Protein AF-A0A930ZDQ1-F1 (afdb_monomer)

Nearest PDB structures (foldseek):
  8p3y-assembly1_H  TM=5.405E-01  e=2.263E+00  Rattus norvegicus
  8p3y-assembly1_F  TM=4.210E-01  e=2.150E+00  Rattus norvegicus
  8p3u-assembly1_F  TM=4.563E-01  e=6.596E+00  Rattus norvegicus
  8qb8-assembly1_A  TM=2.524E-01  e=7.304E+00  Saccharomyces cerevisiae

Sequence (174 aa):
MKAQNLSSSYPLTFITLRPYVEPGTFAIKQGIVLLWAFWLSTIVVLNVLDGLKGAGILPQGFKLSSTNFTSMLKLTAVYSTPRWLVWILYAGAVVWEALAAFLLWRALSSGLNLGAVNLAFLVSLALWGMFIWMDEIFLTFVVEGQGGYSTSAAHRSIFTAFLVSLIALYVLPD

Foldseek 3Di:
DDDDDDPPDDDPPPPPPDPPDPPVLLVVLLVLLVVLLVVLVLLLVQLVVCLCVVVVVDDPPDDSHPCVLVVLCVQCVVVVDDSVVSVVVSVVLSVLSVVLSVLSVVCSVVSNDVVSLCVSLVSQLVSLVVVLVVCVVRVVVVDPPDPDDPPNV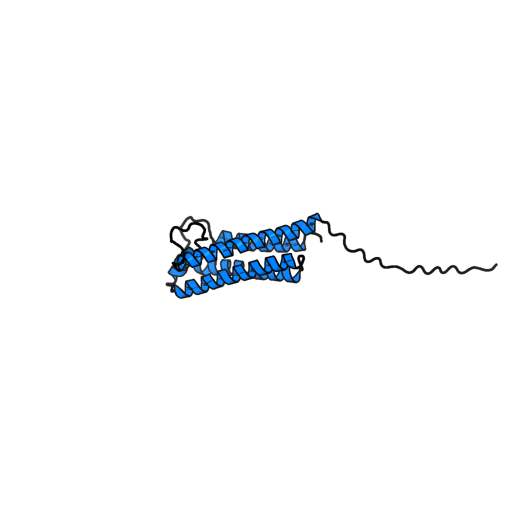VSVVSSVSSVVSNVSSVVGDD

pLDDT: mean 86.41, std 17.23, range [39.16, 98.81]

Mean predicted aligned error: 8.72 Å

Radius of gyration: 25.38 Å; Cα contacts (8 Å, |Δi|>4): 134; chains: 1; bounding box: 58×39×100 Å

Secondary structure (DSSP, 8-state):
-PPP------------------HHHHHHHHHHHHHHHHHHHHHHHHHHHHHHHHTTSS-TT--SS--HHHHHHHHHGGGT--HHHHHHHHHHHHHHHHHHHHHHHHHHHTTS-HHHHHHHHHHHHHHHHHHHHHHHHHTTTT-SS--S--HHHHHHHHHHHHHHHHHHHHHS--

Solvent-accessible surface area (backbone atoms only — not comparable to full-atom values): 9872 Å² total; per-residue (Å²): 139,85,85,82,86,81,83,80,82,75,82,83,76,79,74,80,74,71,78,76,53,48,73,66,46,53,50,48,50,50,49,55,45,48,52,52,22,53,51,37,45,48,50,30,51,23,44,51,43,24,46,36,35,76,72,64,76,37,63,88,84,63,75,80,41,66,52,57,61,64,50,48,55,60,50,41,44,83,74,68,55,56,69,71,57,53,50,51,55,49,51,51,51,46,53,48,39,44,51,24,22,50,31,29,48,49,10,57,77,57,75,57,37,64,70,42,41,50,50,18,50,50,51,43,41,50,53,30,50,47,51,46,56,46,35,63,72,38,42,71,80,64,65,86,82,73,96,60,86,54,65,59,56,50,34,52,49,51,35,49,51,53,50,51,50,54,50,47,61,70,70,49,65,87

Structure (mmCIF, N/CA/C/O backbone):
data_AF-A0A930ZDQ1-F1
#
_entry.id   AF-A0A930ZDQ1-F1
#
loop_
_atom_site.group_PDB
_atom_site.id
_atom_site.type_symbol
_atom_site.label_atom_id
_atom_site.label_alt_id
_atom_site.label_comp_id
_atom_site.label_asym_id
_atom_site.label_entity_id
_atom_site.label_seq_id
_atom_site.pdbx_PDB_ins_code
_atom_site.Cartn_x
_atom_site.Cartn_y
_atom_site.Cartn_z
_atom_site.occupancy
_atom_site.B_iso_or_equiv
_atom_site.auth_seq_id
_atom_site.auth_comp_id
_atom_site.auth_asym_id
_atom_site.auth_atom_id
_atom_site.pdbx_PDB_model_num
ATOM 1 N N . MET A 1 1 ? 34.247 -17.071 -76.746 1.00 44.44 1 MET A N 1
ATOM 2 C CA . MET A 1 1 ? 33.743 -16.264 -75.613 1.00 44.44 1 MET A CA 1
ATOM 3 C C . MET A 1 1 ? 33.039 -17.193 -74.630 1.00 44.44 1 MET A C 1
ATOM 5 O O . MET A 1 1 ? 32.004 -17.736 -74.982 1.00 44.44 1 MET A O 1
ATOM 9 N N . LYS A 1 2 ? 33.630 -17.455 -73.455 1.00 39.16 2 LYS A N 1
ATOM 10 C CA . LYS A 1 2 ? 33.010 -18.222 -72.356 1.00 39.16 2 LYS A CA 1
ATOM 11 C C . LYS A 1 2 ? 32.550 -17.221 -71.295 1.00 39.16 2 LYS A C 1
ATOM 13 O O . LYS A 1 2 ? 33.389 -16.507 -70.759 1.00 39.16 2 LYS A O 1
ATOM 18 N N . ALA A 1 3 ? 31.250 -17.161 -71.022 1.00 45.09 3 ALA A N 1
ATOM 19 C CA . ALA A 1 3 ? 30.701 -16.379 -69.919 1.00 45.09 3 ALA A CA 1
ATOM 20 C C . ALA A 1 3 ? 30.855 -17.176 -68.613 1.00 45.09 3 ALA A C 1
ATOM 22 O O . ALA A 1 3 ? 30.383 -18.309 -68.518 1.00 45.09 3 ALA A O 1
ATOM 23 N N . GLN A 1 4 ? 31.560 -16.610 -67.632 1.00 50.31 4 GLN A N 1
ATOM 24 C CA . GLN A 1 4 ? 31.649 -17.153 -66.277 1.00 50.31 4 GLN A CA 1
ATOM 25 C C . GLN A 1 4 ? 30.428 -16.695 -65.473 1.00 50.31 4 GLN A C 1
ATOM 27 O O . GLN A 1 4 ? 30.207 -15.501 -65.293 1.00 50.31 4 GLN A O 1
ATOM 32 N N . ASN A 1 5 ? 29.646 -17.664 -64.996 1.00 54.38 5 ASN A N 1
ATOM 33 C CA . ASN A 1 5 ? 28.579 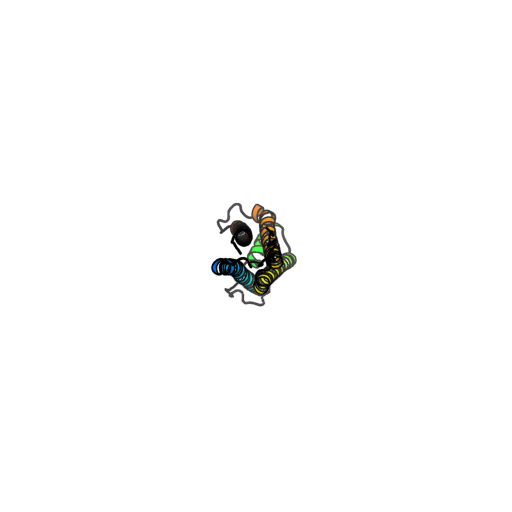-17.464 -64.020 1.00 54.38 5 ASN A CA 1
ATOM 34 C C . ASN A 1 5 ? 29.207 -17.230 -62.639 1.00 54.38 5 ASN A C 1
ATOM 36 O O . ASN A 1 5 ? 29.791 -18.146 -62.064 1.00 54.38 5 ASN A O 1
ATOM 40 N N . LEU A 1 6 ? 29.073 -16.015 -62.110 1.00 51.06 6 LEU A N 1
ATOM 41 C CA . LEU A 1 6 ? 29.397 -15.678 -60.725 1.00 51.06 6 LEU A CA 1
ATOM 42 C C . LEU A 1 6 ? 28.090 -15.551 -59.937 1.00 51.06 6 LEU A C 1
ATOM 44 O O . LEU A 1 6 ? 27.559 -14.458 -59.768 1.00 51.06 6 LEU A O 1
ATOM 48 N N . SER A 1 7 ? 27.557 -16.675 -59.460 1.00 51.81 7 SER A N 1
ATOM 49 C CA . SER A 1 7 ? 26.526 -16.676 -58.420 1.00 51.81 7 SER A CA 1
ATOM 50 C C . SER A 1 7 ? 27.199 -16.872 -57.060 1.00 51.81 7 SER A C 1
ATOM 52 O O . SER A 1 7 ? 27.288 -17.992 -56.557 1.00 51.81 7 SER A O 1
ATOM 54 N N . SER A 1 8 ? 27.724 -15.794 -56.475 1.00 53.19 8 SER A N 1
ATOM 55 C CA . SER A 1 8 ? 28.140 -15.791 -55.071 1.00 53.19 8 SER A CA 1
ATOM 56 C C . SER A 1 8 ? 26.909 -15.608 -54.183 1.00 53.19 8 SER A C 1
ATOM 58 O O . SER A 1 8 ? 26.408 -14.509 -53.960 1.00 53.19 8 SER A O 1
ATOM 60 N N . SER A 1 9 ? 26.386 -16.724 -53.688 1.00 55.88 9 SER A N 1
ATOM 61 C CA . SER A 1 9 ? 25.353 -16.750 -52.656 1.00 55.88 9 SER A CA 1
ATOM 62 C C . SER A 1 9 ? 25.987 -16.367 -51.316 1.00 55.88 9 SER A C 1
ATOM 64 O O . SER A 1 9 ? 26.603 -17.203 -50.659 1.00 55.88 9 SER A O 1
ATOM 66 N N . TYR A 1 10 ? 25.872 -15.104 -50.904 1.00 56.34 10 TYR A N 1
ATOM 67 C CA . TYR A 1 10 ? 26.204 -14.716 -49.533 1.00 56.34 10 TYR A CA 1
ATOM 68 C C . TYR A 1 10 ? 25.073 -15.166 -48.596 1.00 56.34 10 TYR A C 1
ATOM 70 O O . TYR A 1 10 ? 23.913 -14.837 -48.861 1.00 56.34 10 TYR A O 1
ATOM 78 N N . PRO A 1 11 ? 25.357 -15.901 -47.506 1.00 56.09 11 PRO A N 1
ATOM 79 C CA . PRO A 1 11 ? 24.341 -16.198 -46.510 1.00 56.09 11 PRO A CA 1
ATOM 80 C C . PRO A 1 11 ? 23.977 -14.908 -45.766 1.00 56.09 11 PRO A C 1
ATOM 82 O O . PRO A 1 11 ? 24.834 -14.241 -45.187 1.00 56.09 11 PRO A O 1
ATOM 85 N N . LEU A 1 12 ? 22.691 -14.555 -45.787 1.00 53.88 12 LEU A N 1
ATOM 86 C CA . LEU A 1 12 ? 22.124 -13.519 -44.930 1.00 53.88 12 LEU A CA 1
ATOM 87 C C . LEU A 1 12 ? 22.176 -14.013 -43.480 1.00 53.88 12 LEU A C 1
ATOM 89 O O . LEU A 1 12 ? 21.269 -14.692 -43.002 1.00 53.88 12 LEU A O 1
ATOM 93 N N . THR A 1 13 ? 23.259 -13.692 -42.778 1.00 58.12 13 THR A N 1
ATOM 94 C CA . THR A 1 13 ? 23.317 -13.814 -41.322 1.00 58.12 13 THR A CA 1
ATOM 95 C C . THR A 1 13 ? 22.384 -12.758 -40.742 1.00 58.12 13 THR A C 1
ATOM 97 O O . THR A 1 13 ? 22.727 -11.579 -40.679 1.00 58.12 13 THR A O 1
ATOM 100 N N . PHE A 1 14 ? 21.184 -13.172 -40.338 1.00 56.38 14 PHE A N 1
ATOM 101 C CA . PHE A 1 14 ? 20.294 -12.349 -39.528 1.00 56.38 14 PHE A CA 1
ATOM 102 C C . PHE A 1 14 ? 20.958 -12.131 -38.167 1.00 56.38 14 PHE A C 1
ATOM 104 O O . PHE A 1 14 ? 20.838 -12.946 -37.256 1.00 56.38 14 PHE A O 1
ATOM 111 N N . ILE A 1 15 ? 21.709 -11.037 -38.047 1.00 58.50 15 ILE A N 1
ATOM 112 C CA . ILE A 1 15 ? 22.160 -10.519 -36.762 1.00 58.50 15 ILE A CA 1
ATOM 113 C C . ILE A 1 15 ? 20.892 -10.084 -36.031 1.00 58.50 15 ILE A C 1
ATOM 115 O O . ILE A 1 15 ? 20.288 -9.065 -36.364 1.00 58.50 15 ILE A O 1
ATOM 119 N N . THR A 1 16 ? 20.460 -10.873 -35.052 1.00 55.03 16 THR A N 1
ATOM 120 C CA . THR A 1 16 ? 19.480 -10.445 -34.057 1.00 55.03 16 THR A CA 1
ATOM 121 C C . THR A 1 16 ? 20.116 -9.309 -33.265 1.00 55.03 16 THR A C 1
ATOM 123 O O . THR A 1 16 ? 20.831 -9.527 -32.288 1.00 55.03 16 THR A O 1
ATOM 126 N N . LEU A 1 17 ? 19.907 -8.075 -33.726 1.00 55.25 17 LEU A N 1
ATOM 127 C CA . LEU A 1 17 ? 20.212 -6.882 -32.953 1.00 55.25 17 LEU A CA 1
ATOM 128 C C . LEU A 1 17 ? 19.363 -6.973 -31.684 1.00 55.25 17 LEU A C 1
ATOM 130 O O . LEU A 1 17 ? 18.143 -6.819 -31.738 1.00 55.25 17 LEU A O 1
ATOM 134 N N . ARG A 1 18 ? 19.992 -7.276 -30.541 1.00 56.34 18 ARG A N 1
ATOM 135 C CA . ARG A 1 18 ? 19.352 -6.989 -29.256 1.00 56.34 18 ARG A CA 1
ATOM 136 C C . ARG A 1 18 ? 19.000 -5.500 -29.284 1.00 56.34 18 ARG A C 1
ATOM 138 O O . ARG A 1 18 ? 19.903 -4.714 -29.585 1.00 56.34 18 ARG A O 1
ATOM 145 N N . PRO A 1 19 ? 17.745 -5.112 -29.004 1.00 59.09 19 PRO A N 1
ATOM 146 C CA . PRO A 1 19 ? 17.421 -3.708 -28.834 1.00 59.09 19 PRO A CA 1
ATOM 147 C C . PRO A 1 19 ? 18.393 -3.131 -27.806 1.00 59.09 19 PRO A C 1
ATOM 149 O O . PRO A 1 19 ? 18.602 -3.717 -26.740 1.00 59.09 19 PRO A O 1
ATOM 152 N N . TYR A 1 20 ? 19.064 -2.048 -28.182 1.00 57.72 20 TYR A N 1
ATOM 153 C CA . TYR A 1 20 ? 19.901 -1.307 -27.259 1.00 57.72 20 TYR A CA 1
ATOM 154 C C . TYR A 1 20 ? 18.968 -0.655 -26.245 1.00 57.72 20 TYR A C 1
ATOM 156 O O . TYR A 1 20 ? 18.281 0.307 -26.569 1.00 57.72 20 TYR A O 1
ATOM 164 N N . VAL A 1 21 ? 18.925 -1.236 -25.051 1.00 61.69 21 VAL A N 1
ATOM 165 C CA . VAL A 1 21 ? 18.255 -0.659 -23.890 1.00 61.69 21 VAL A CA 1
ATOM 166 C C . VAL A 1 21 ? 19.067 0.550 -23.469 1.00 61.69 21 VAL A C 1
ATOM 168 O O . VAL A 1 21 ? 20.227 0.390 -23.080 1.00 61.69 21 VAL A O 1
ATOM 171 N N . GLU A 1 22 ? 18.493 1.752 -23.550 1.00 70.56 22 GLU A N 1
ATOM 172 C CA . GLU A 1 22 ? 19.160 2.922 -22.985 1.00 70.56 22 GLU A CA 1
ATOM 173 C C . GLU A 1 22 ? 19.277 2.713 -21.468 1.00 70.56 22 GLU A C 1
ATOM 175 O O . GLU A 1 22 ? 18.250 2.668 -20.782 1.00 70.56 22 GLU A O 1
ATOM 180 N N . PRO A 1 23 ? 20.497 2.599 -20.898 1.00 70.88 23 PRO A N 1
ATOM 181 C CA . PRO A 1 23 ? 20.667 2.229 -19.490 1.00 70.88 23 PRO A CA 1
ATOM 182 C C . PRO A 1 23 ? 19.917 3.155 -18.520 1.00 70.88 23 PRO A C 1
ATOM 184 O O . PRO A 1 23 ? 19.516 2.734 -17.435 1.00 70.88 23 PRO A O 1
ATOM 187 N N . GLY A 1 24 ? 19.693 4.409 -18.928 1.00 83.38 24 GLY A N 1
ATOM 188 C CA . GLY A 1 24 ? 18.910 5.384 -18.176 1.00 83.38 24 GLY A CA 1
ATOM 189 C C . GLY A 1 24 ? 17.428 5.024 -18.060 1.00 83.38 24 GLY A C 1
ATOM 190 O O . GLY A 1 24 ? 16.853 5.170 -16.984 1.00 83.38 24 GLY A O 1
ATOM 191 N N . THR A 1 25 ? 16.802 4.504 -19.115 1.00 89.25 25 THR A N 1
ATOM 192 C CA . THR A 1 25 ? 15.358 4.250 -19.105 1.00 89.25 25 THR A CA 1
ATOM 193 C C . THR A 1 25 ? 14.988 3.042 -18.256 1.00 89.25 25 THR A C 1
ATOM 195 O O . THR A 1 25 ? 14.041 3.102 -17.466 1.00 89.25 25 THR A O 1
ATOM 198 N N . PHE A 1 26 ? 15.778 1.972 -18.336 1.00 91.06 26 PHE A N 1
ATOM 199 C CA . PHE A 1 26 ? 15.598 0.819 -17.459 1.00 91.06 26 PHE A CA 1
ATOM 200 C C . PHE A 1 26 ? 15.743 1.206 -15.979 1.00 91.06 26 PHE A C 1
ATOM 202 O O . PHE A 1 26 ? 14.908 0.826 -15.156 1.00 91.06 26 PHE A O 1
ATOM 209 N N . ALA A 1 27 ? 16.735 2.039 -15.643 1.00 93.62 27 ALA A N 1
ATOM 210 C CA . ALA A 1 27 ? 16.914 2.545 -14.284 1.00 93.62 27 ALA A CA 1
ATOM 211 C C . ALA A 1 27 ? 15.722 3.399 -13.811 1.00 93.62 27 ALA A C 1
ATOM 213 O O . ALA A 1 27 ? 15.299 3.272 -12.661 1.00 93.62 27 ALA A O 1
ATOM 214 N N . ILE A 1 28 ? 15.126 4.218 -14.689 1.00 95.94 28 ILE A N 1
ATOM 215 C CA . ILE A 1 28 ? 13.903 4.980 -14.379 1.00 95.94 28 ILE A CA 1
ATOM 216 C C . ILE A 1 28 ? 12.735 4.032 -14.085 1.00 95.94 28 ILE A C 1
ATOM 218 O O . ILE A 1 28 ? 12.070 4.185 -13.059 1.00 95.94 28 ILE A O 1
ATOM 222 N N . LYS A 1 29 ? 12.507 3.021 -14.936 1.00 96.62 29 LYS A N 1
ATOM 223 C CA . LYS A 1 29 ? 11.458 2.009 -14.726 1.00 96.62 29 LYS A CA 1
ATOM 224 C C . LYS A 1 29 ? 11.640 1.297 -13.380 1.00 96.62 29 LYS A C 1
ATOM 226 O O . LYS A 1 29 ? 10.684 1.154 -12.618 1.00 96.62 29 LYS A O 1
ATOM 231 N N . GLN A 1 30 ? 12.874 0.915 -13.042 1.00 97.19 30 GLN A N 1
ATOM 232 C CA . GLN A 1 30 ? 13.193 0.310 -11.745 1.00 97.19 30 GLN A CA 1
ATOM 233 C C . GLN A 1 30 ? 12.929 1.276 -10.592 1.00 97.19 30 GLN A C 1
ATOM 235 O O . GLN A 1 30 ? 12.317 0.880 -9.603 1.00 97.19 30 GLN A O 1
ATOM 240 N N . GLY A 1 31 ? 13.335 2.539 -10.728 1.00 97.81 31 GLY A N 1
ATOM 241 C CA . GLY A 1 31 ? 13.108 3.581 -9.730 1.00 97.81 31 GLY A CA 1
ATOM 242 C C . GLY A 1 31 ? 11.626 3.793 -9.420 1.00 97.81 31 GLY A C 1
ATOM 243 O O . GLY A 1 31 ? 11.262 3.893 -8.251 1.00 97.81 31 GLY A O 1
ATOM 244 N N . ILE A 1 32 ? 10.763 3.777 -10.442 1.00 98.38 32 ILE A N 1
ATOM 245 C CA . ILE A 1 32 ? 9.304 3.878 -10.276 1.00 98.38 32 ILE A CA 1
ATOM 246 C C . ILE A 1 32 ? 8.775 2.719 -9.422 1.00 98.38 32 ILE A C 1
ATOM 248 O O . ILE A 1 32 ? 8.074 2.946 -8.437 1.00 98.38 32 ILE A O 1
ATOM 252 N N . VAL A 1 33 ? 9.112 1.472 -9.767 1.00 98.56 33 VAL A N 1
ATOM 253 C CA . VAL A 1 33 ? 8.625 0.302 -9.013 1.00 98.56 33 VAL A CA 1
ATOM 254 C C . VAL A 1 33 ? 9.219 0.267 -7.601 1.00 98.56 33 VAL A C 1
ATOM 256 O O . VAL A 1 33 ? 8.511 -0.053 -6.648 1.00 98.56 33 VAL A O 1
ATOM 259 N N . LEU A 1 34 ? 10.489 0.649 -7.447 1.00 98.56 34 LEU A N 1
ATOM 260 C CA . LEU A 1 34 ? 11.184 0.718 -6.160 1.00 98.56 34 LEU A CA 1
ATOM 261 C C . LEU A 1 34 ? 10.554 1.744 -5.219 1.00 98.56 34 LEU A C 1
ATOM 263 O O . LEU A 1 34 ? 10.333 1.437 -4.047 1.00 98.56 34 LEU A O 1
ATOM 267 N N . LEU A 1 35 ? 10.213 2.928 -5.733 1.00 98.56 35 LEU A N 1
ATOM 268 C CA . LEU A 1 35 ? 9.495 3.955 -4.982 1.00 98.56 35 LEU A CA 1
ATOM 269 C C . LEU A 1 35 ? 8.189 3.397 -4.409 1.00 98.56 35 LEU A C 1
ATOM 271 O O . LEU A 1 35 ? 7.945 3.513 -3.207 1.00 98.56 35 LEU A O 1
ATOM 275 N N . TRP A 1 36 ? 7.376 2.749 -5.247 1.00 98.69 36 TRP A N 1
ATOM 276 C CA . TRP A 1 36 ? 6.108 2.167 -4.812 1.00 98.69 36 TRP A CA 1
ATOM 277 C C . TRP A 1 36 ? 6.294 1.017 -3.824 1.00 98.69 36 TRP A C 1
ATOM 279 O O . TRP A 1 36 ? 5.557 0.943 -2.841 1.00 98.69 36 TRP A O 1
ATOM 289 N N . ALA A 1 37 ? 7.290 0.154 -4.039 1.00 98.75 37 ALA A N 1
ATOM 290 C CA . ALA A 1 37 ? 7.592 -0.953 -3.137 1.00 98.75 37 ALA A CA 1
ATOM 291 C C . ALA A 1 37 ? 7.947 -0.448 -1.729 1.00 98.75 37 ALA A C 1
ATOM 293 O O . ALA A 1 37 ? 7.379 -0.918 -0.740 1.00 98.75 37 ALA A O 1
ATOM 294 N N . PHE A 1 38 ? 8.831 0.550 -1.624 1.00 98.69 38 PHE A N 1
ATOM 295 C CA . PHE A 1 38 ? 9.205 1.151 -0.341 1.00 98.69 38 PHE A CA 1
ATOM 296 C C . PHE A 1 38 ? 8.056 1.903 0.318 1.00 98.69 38 PHE A C 1
ATOM 298 O O . PHE A 1 38 ? 7.806 1.727 1.515 1.00 98.69 38 PHE A O 1
ATOM 305 N N . TRP A 1 39 ? 7.355 2.738 -0.450 1.00 98.50 39 TRP A N 1
ATOM 306 C CA . TRP A 1 39 ? 6.243 3.515 0.075 1.00 98.50 39 TRP A CA 1
ATOM 307 C C . TRP A 1 39 ? 5.154 2.591 0.630 1.00 98.50 39 TRP A C 1
ATOM 309 O O . TRP A 1 39 ? 4.777 2.728 1.793 1.00 98.50 39 TRP A O 1
ATOM 319 N N . LEU A 1 40 ? 4.729 1.576 -0.129 1.00 98.25 40 LEU A N 1
ATOM 320 C CA . LEU A 1 40 ? 3.676 0.663 0.315 1.00 98.25 40 LEU A CA 1
ATOM 321 C C . LEU A 1 40 ? 4.128 -0.226 1.480 1.00 98.25 40 LEU A C 1
ATOM 323 O O . LEU A 1 40 ? 3.355 -0.451 2.405 1.00 98.25 40 LEU A O 1
ATOM 327 N N . SER A 1 41 ? 5.396 -0.650 1.508 1.00 98.69 41 SER A N 1
ATOM 328 C CA . SER A 1 41 ? 5.962 -1.351 2.674 1.00 98.69 41 SER A CA 1
ATOM 329 C C . SER A 1 41 ? 5.903 -0.484 3.938 1.00 98.69 41 SER A C 1
ATOM 331 O O . SER A 1 41 ? 5.604 -0.981 5.022 1.00 98.69 41 SER A O 1
ATOM 333 N N . THR A 1 42 ? 6.137 0.825 3.803 1.00 98.44 42 THR A N 1
ATOM 334 C CA . THR A 1 42 ? 6.015 1.778 4.915 1.00 98.44 42 THR A CA 1
ATOM 335 C C . THR A 1 42 ? 4.568 1.878 5.394 1.00 98.44 42 THR A C 1
ATOM 337 O O . THR A 1 42 ? 4.329 1.838 6.599 1.00 98.44 42 THR A O 1
ATOM 340 N N . ILE A 1 43 ? 3.596 1.945 4.475 1.00 97.19 43 ILE A N 1
ATOM 341 C CA . ILE A 1 43 ? 2.164 1.942 4.818 1.00 97.19 43 ILE A CA 1
ATOM 342 C C . ILE A 1 43 ? 1.784 0.674 5.590 1.00 97.19 43 ILE A C 1
ATOM 344 O O . ILE A 1 43 ? 1.187 0.785 6.661 1.00 97.19 43 ILE A O 1
ATOM 348 N N . VAL A 1 44 ? 2.211 -0.505 5.121 1.00 98.50 44 VAL A N 1
ATOM 349 C CA . VAL A 1 44 ? 1.975 -1.784 5.813 1.00 98.50 44 VAL A CA 1
ATOM 350 C C . VAL A 1 44 ? 2.513 -1.732 7.238 1.00 98.50 44 VAL A C 1
ATOM 352 O O . VAL A 1 44 ? 1.790 -2.047 8.177 1.00 98.50 44 VAL A O 1
ATOM 355 N N . VAL A 1 45 ? 3.763 -1.298 7.428 1.00 98.38 45 VAL A N 1
ATOM 356 C CA . VAL A 1 45 ? 4.372 -1.205 8.764 1.00 98.38 45 VAL A CA 1
ATOM 357 C C . VAL A 1 45 ? 3.587 -0.245 9.657 1.00 98.38 45 VAL A C 1
ATOM 359 O O . VAL A 1 45 ? 3.258 -0.595 10.789 1.00 98.38 45 VAL A O 1
ATOM 362 N N . LEU A 1 46 ? 3.241 0.943 9.159 1.00 97.69 46 LEU A N 1
ATOM 363 C CA . LEU A 1 46 ? 2.490 1.935 9.930 1.00 97.69 46 LEU A CA 1
ATOM 364 C C . LEU A 1 46 ? 1.083 1.452 10.301 1.00 97.69 46 LEU A C 1
ATOM 366 O O . LEU A 1 46 ? 0.619 1.758 11.401 1.00 97.69 46 LEU A O 1
ATOM 370 N N . ASN A 1 47 ? 0.426 0.689 9.426 1.00 97.75 47 ASN A N 1
ATOM 371 C CA . ASN A 1 47 ? -0.870 0.082 9.706 1.00 97.75 47 ASN A CA 1
ATOM 372 C C . ASN A 1 47 ? -0.759 -1.117 10.659 1.00 97.75 47 ASN A C 1
ATOM 374 O O . ASN A 1 47 ? -1.558 -1.253 11.578 1.00 97.75 47 ASN A O 1
ATOM 378 N N . VAL A 1 48 ? 0.265 -1.962 10.539 1.00 98.12 48 VAL A N 1
ATOM 379 C CA . VAL A 1 48 ? 0.506 -3.025 11.527 1.00 98.12 48 VAL A CA 1
ATOM 380 C C . VAL A 1 48 ? 0.711 -2.418 12.916 1.00 98.12 48 VAL A C 1
ATOM 382 O O . VAL A 1 48 ? 0.082 -2.860 13.874 1.00 98.12 48 VAL A O 1
ATOM 385 N N . LEU A 1 49 ? 1.529 -1.369 13.033 1.00 97.94 49 LEU A N 1
ATOM 386 C CA . LEU A 1 49 ? 1.752 -0.667 14.301 1.00 97.94 49 LEU A CA 1
ATOM 387 C C . LEU A 1 49 ? 0.462 -0.036 14.845 1.00 97.94 49 LEU A C 1
ATOM 389 O O . LEU A 1 49 ? 0.192 -0.117 16.044 1.00 97.94 49 LEU A O 1
ATOM 393 N N . ASP A 1 50 ? -0.365 0.549 13.983 1.00 96.44 50 ASP A N 1
ATOM 394 C CA . ASP A 1 50 ? -1.657 1.105 14.386 1.00 96.44 50 ASP A CA 1
ATOM 395 C C . ASP A 1 50 ? -2.651 0.018 14.837 1.00 96.44 50 ASP A C 1
ATOM 397 O O . ASP A 1 50 ? -3.324 0.170 15.858 1.00 96.44 50 ASP A O 1
ATOM 401 N N . GLY A 1 51 ? -2.668 -1.136 14.166 1.00 96.31 51 GLY A N 1
ATOM 402 C CA . GLY A 1 51 ? -3.405 -2.320 14.603 1.00 96.31 51 GLY A CA 1
ATOM 403 C C . GLY A 1 51 ? -2.929 -2.833 15.966 1.00 96.31 51 GLY A C 1
ATOM 404 O O . GLY A 1 51 ? -3.735 -3.044 16.868 1.00 96.31 51 GLY A O 1
ATOM 405 N N . LEU A 1 52 ? -1.618 -2.959 16.188 1.00 96.81 52 LEU A N 1
ATOM 406 C CA . LEU A 1 52 ? -1.074 -3.369 17.491 1.00 96.81 52 LEU A CA 1
ATOM 407 C C . LEU A 1 52 ? -1.451 -2.385 18.610 1.00 96.81 52 LEU A C 1
ATOM 409 O O . LEU A 1 52 ? -1.753 -2.796 19.733 1.00 96.81 52 LEU A O 1
ATOM 413 N N . LYS A 1 53 ? -1.491 -1.086 18.306 1.00 95.81 53 LYS A N 1
ATOM 414 C CA . LYS A 1 53 ? -1.975 -0.048 19.224 1.00 95.81 53 LYS A CA 1
ATOM 415 C C . LYS A 1 53 ? -3.474 -0.179 19.504 1.00 95.81 53 LYS A C 1
ATOM 417 O O . LYS A 1 53 ? -3.894 -0.117 20.659 1.00 95.81 53 LYS A O 1
ATOM 422 N N . GLY A 1 54 ? -4.285 -0.418 18.473 1.00 93.88 54 GLY A N 1
ATOM 423 C CA . GLY A 1 54 ? -5.726 -0.654 18.597 1.00 93.88 54 GLY A CA 1
ATOM 424 C C . GLY A 1 54 ? -6.080 -1.909 19.404 1.00 93.88 54 GLY A C 1
ATOM 425 O O . GLY A 1 54 ? -7.137 -1.947 20.043 1.00 93.88 54 GLY A O 1
ATOM 426 N N . ALA A 1 55 ? -5.193 -2.909 19.394 1.00 94.94 55 ALA A N 1
ATOM 427 C CA . ALA A 1 55 ? -5.294 -4.150 20.160 1.00 94.94 55 ALA A CA 1
ATOM 428 C C . ALA A 1 55 ? -4.776 -4.021 21.606 1.00 94.94 55 ALA A C 1
ATOM 430 O O . ALA A 1 55 ? -4.917 -4.956 22.389 1.00 94.94 55 ALA A O 1
ATOM 431 N N . GLY A 1 56 ? -4.181 -2.880 21.971 1.00 95.38 56 GLY A N 1
ATOM 432 C CA . GLY A 1 56 ? -3.604 -2.651 23.298 1.00 95.38 56 GLY A CA 1
ATOM 433 C C . GLY A 1 56 ? -2.234 -3.299 23.521 1.00 95.38 56 GLY A C 1
ATOM 434 O O . GLY A 1 56 ? -1.749 -3.294 24.648 1.00 95.38 56 GLY A O 1
ATOM 435 N N . ILE A 1 57 ? -1.597 -3.830 22.471 1.00 97.00 57 ILE A N 1
ATOM 436 C CA . ILE A 1 57 ? -0.240 -4.397 22.536 1.00 97.00 57 ILE A CA 1
ATOM 437 C C . ILE A 1 57 ? 0.801 -3.271 22.601 1.00 97.00 57 ILE A C 1
ATOM 439 O O . ILE A 1 57 ? 1.785 -3.377 23.330 1.00 97.00 57 ILE A O 1
ATOM 443 N N . LEU A 1 58 ? 0.579 -2.175 21.864 1.00 96.19 58 LEU A N 1
ATOM 444 C CA . LEU A 1 58 ? 1.411 -0.971 21.943 1.00 96.19 58 LEU A CA 1
ATOM 445 C C . LEU A 1 58 ? 0.777 0.108 22.840 1.00 96.19 58 LEU A C 1
ATOM 447 O O . LEU A 1 58 ? -0.450 0.244 22.864 1.00 96.19 58 LEU A O 1
ATOM 451 N N . PRO A 1 59 ? 1.589 0.935 23.531 1.00 94.12 59 PRO A N 1
ATOM 452 C CA . PRO A 1 59 ? 1.084 2.041 24.340 1.00 94.12 59 PRO A CA 1
ATOM 453 C C . PRO A 1 59 ? 0.301 3.070 23.515 1.00 94.12 59 PRO A C 1
ATOM 455 O O . PRO A 1 59 ? 0.678 3.407 22.393 1.00 94.12 59 PRO A O 1
ATOM 458 N N . GLN A 1 60 ? -0.723 3.686 24.113 1.00 88.94 60 GLN A N 1
ATOM 459 C CA . GLN A 1 60 ? -1.514 4.730 23.441 1.00 88.94 60 GLN A CA 1
ATOM 460 C C . GLN A 1 60 ? -0.685 5.970 23.046 1.00 88.94 60 GLN A C 1
ATOM 462 O O . GLN A 1 60 ? -0.999 6.644 22.065 1.00 88.94 60 GLN A O 1
ATOM 467 N N . GLY A 1 61 ? 0.416 6.237 23.758 1.00 89.38 61 GLY A N 1
ATOM 468 C CA . GLY A 1 61 ? 1.371 7.304 23.438 1.00 89.38 61 GLY A CA 1
ATOM 469 C C . GLY A 1 61 ? 2.342 6.989 22.292 1.00 89.38 61 GLY A C 1
ATOM 470 O O . GLY A 1 61 ? 3.152 7.846 21.941 1.00 89.38 61 GLY A O 1
ATOM 471 N N . PHE A 1 62 ? 2.293 5.787 21.706 1.00 89.75 62 PHE A N 1
ATOM 472 C CA . PHE A 1 62 ? 3.142 5.428 20.573 1.00 89.75 62 PHE A CA 1
ATOM 473 C C . PHE A 1 62 ? 2.785 6.282 19.347 1.00 89.75 62 PHE A C 1
ATOM 475 O O . PHE A 1 62 ? 1.619 6.336 18.938 1.00 89.75 62 PHE A O 1
ATOM 482 N N . LYS A 1 63 ? 3.786 6.988 18.803 1.00 89.56 63 LYS A N 1
ATOM 483 C CA . LYS A 1 63 ? 3.601 8.034 17.782 1.00 89.56 63 LYS A CA 1
ATOM 484 C C . LYS A 1 63 ? 3.748 7.538 16.342 1.00 89.56 63 LYS A C 1
ATOM 486 O O . LYS A 1 63 ? 3.214 8.170 15.439 1.00 89.56 63 LYS A O 1
ATOM 491 N N . LEU A 1 64 ? 4.476 6.445 16.117 1.00 91.56 64 LEU A N 1
ATOM 492 C CA . LEU A 1 64 ? 4.791 5.953 14.774 1.00 91.56 64 LEU A CA 1
ATOM 493 C C . LEU A 1 64 ? 3.695 4.996 14.267 1.00 91.56 64 LEU A C 1
ATOM 495 O O . LEU A 1 64 ? 3.899 3.792 14.190 1.00 91.56 64 LEU A O 1
ATOM 499 N N . SER A 1 65 ? 2.509 5.523 13.970 1.00 90.44 65 SER A N 1
ATOM 500 C CA . SER A 1 65 ? 1.341 4.747 13.516 1.00 90.44 65 SER A CA 1
ATOM 501 C C . SER A 1 65 ? 0.489 5.570 12.549 1.00 90.44 65 SER A C 1
ATOM 503 O O . SER A 1 65 ? 0.422 6.789 12.699 1.00 90.44 65 SER A O 1
ATOM 505 N N . SER A 1 66 ? -0.202 4.929 11.605 1.00 85.19 66 SER A N 1
ATOM 506 C CA . SER A 1 66 ? -1.013 5.618 10.583 1.00 85.19 66 SER A CA 1
ATOM 507 C C . SER A 1 66 ? -2.297 6.269 11.109 1.00 85.19 66 SER A C 1
ATOM 509 O O . SER A 1 66 ? -2.840 7.150 10.452 1.00 85.19 66 SER A O 1
ATOM 511 N N . THR A 1 67 ? -2.791 5.861 12.284 1.00 90.00 67 THR A N 1
ATOM 512 C CA . THR A 1 67 ? -4.113 6.220 12.848 1.00 90.00 67 THR A CA 1
ATOM 513 C C . THR A 1 67 ? -5.327 5.730 12.040 1.00 90.00 67 THR A C 1
ATOM 515 O O . THR A 1 67 ? -6.473 6.025 12.399 1.00 90.00 67 THR A O 1
ATOM 518 N N . ASN A 1 68 ? -5.105 4.935 10.988 1.00 91.62 68 ASN A N 1
ATOM 519 C CA . ASN A 1 68 ? -6.136 4.439 10.078 1.00 91.62 68 ASN A CA 1
ATOM 520 C C . ASN A 1 68 ? -7.183 3.547 10.761 1.00 91.62 68 ASN A C 1
ATOM 522 O O . ASN A 1 68 ? -8.363 3.653 10.441 1.00 91.62 68 ASN A O 1
ATOM 526 N N . PHE A 1 69 ? -6.805 2.716 11.734 1.00 92.94 69 PHE A N 1
ATOM 527 C CA . PHE A 1 69 ? -7.742 1.874 12.482 1.00 92.94 69 PHE A CA 1
ATOM 528 C C . PHE A 1 69 ? -8.735 2.723 13.282 1.00 92.94 69 PHE A C 1
ATOM 530 O O . PHE A 1 69 ? -9.946 2.493 13.246 1.00 92.94 69 PHE A O 1
ATOM 537 N N . THR A 1 70 ? -8.235 3.758 13.966 1.00 89.38 70 THR A N 1
ATOM 538 C CA . THR A 1 70 ? -9.085 4.688 14.725 1.00 89.38 70 THR A CA 1
ATOM 539 C C . THR A 1 70 ? -10.005 5.476 13.795 1.00 89.38 70 THR A C 1
ATOM 541 O O . THR A 1 70 ? -11.178 5.674 14.114 1.00 89.38 70 THR A O 1
ATOM 544 N N . SER A 1 71 ? -9.505 5.897 12.632 1.00 87.50 71 SER A N 1
ATOM 545 C CA . SER A 1 71 ? -10.324 6.536 11.598 1.00 87.50 71 SER A CA 1
ATOM 546 C C . SER A 1 71 ? -11.418 5.599 11.087 1.00 87.50 71 SER A C 1
ATOM 548 O O . SER A 1 71 ? -12.576 6.000 11.018 1.00 87.50 71 SER A O 1
ATOM 550 N N . MET A 1 72 ? -11.104 4.328 10.829 1.00 90.31 72 MET A N 1
ATOM 551 C CA . MET A 1 72 ? -12.086 3.359 10.342 1.00 90.31 72 MET A CA 1
ATOM 552 C C . MET A 1 72 ? -13.181 3.063 11.373 1.00 90.31 72 MET A C 1
ATOM 554 O O . MET A 1 72 ? -14.353 2.975 11.009 1.00 90.31 72 MET A O 1
ATOM 558 N N . LEU A 1 73 ? -12.840 2.997 12.667 1.00 91.25 73 LEU A N 1
ATOM 559 C CA . LEU A 1 73 ? -13.835 2.912 13.745 1.00 91.25 73 LEU A CA 1
ATOM 560 C C . L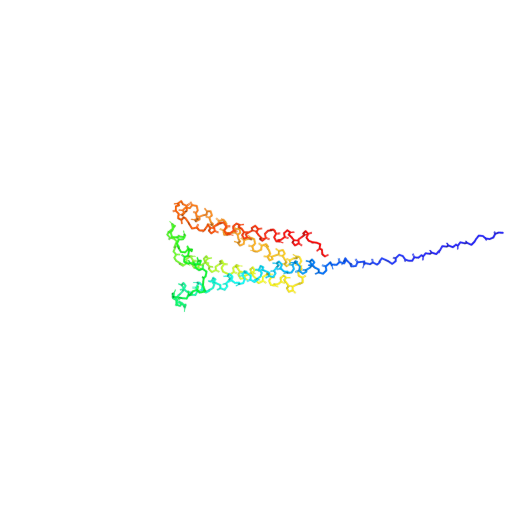EU A 1 73 ? -14.806 4.100 13.721 1.00 91.25 73 LEU A C 1
ATOM 562 O O . LEU A 1 73 ? -16.006 3.903 13.877 1.00 91.25 73 LEU A O 1
ATOM 566 N N . LYS A 1 74 ? -14.307 5.323 13.504 1.00 87.75 74 LYS A N 1
ATOM 567 C CA . LYS A 1 74 ? -15.150 6.528 13.430 1.00 87.75 74 LYS A CA 1
ATOM 568 C C . LYS A 1 74 ? -16.051 6.526 12.196 1.00 87.75 74 LYS A C 1
ATOM 570 O O . LYS A 1 74 ? -17.232 6.823 12.317 1.00 87.75 74 LYS A O 1
ATOM 575 N N . LEU A 1 75 ? -15.510 6.170 11.031 1.00 85.19 75 LEU A N 1
ATOM 576 C CA . LEU A 1 75 ? -16.254 6.162 9.767 1.00 85.19 75 LEU A CA 1
ATOM 577 C C . LEU A 1 75 ? -17.369 5.114 9.754 1.00 85.19 75 LEU A C 1
ATOM 579 O O . LEU A 1 75 ? -18.489 5.381 9.331 1.00 85.19 75 LEU A O 1
ATOM 583 N N . THR A 1 76 ? -17.081 3.922 10.267 1.00 88.38 76 THR A N 1
ATOM 584 C CA . THR A 1 76 ? -18.040 2.808 10.279 1.00 88.38 76 THR A CA 1
ATOM 585 C C . THR A 1 76 ? -19.088 2.926 11.394 1.00 88.38 76 THR A C 1
ATOM 587 O O . THR A 1 76 ? -20.115 2.241 11.346 1.00 88.38 76 THR A O 1
ATOM 590 N N . ALA A 1 77 ? -18.877 3.813 12.375 1.00 88.12 77 ALA A N 1
ATOM 591 C CA . ALA A 1 77 ? -19.808 4.040 13.480 1.00 88.12 77 ALA A CA 1
ATOM 592 C C . ALA A 1 77 ? -21.171 4.583 13.025 1.00 88.12 77 ALA A C 1
ATOM 594 O O . ALA A 1 77 ? -22.165 4.310 13.694 1.00 88.12 77 ALA A O 1
ATOM 595 N N . VAL A 1 78 ? -21.244 5.273 11.877 1.00 84.31 78 VAL A N 1
ATOM 596 C CA . VAL A 1 78 ? -22.514 5.751 11.287 1.00 84.31 78 VAL A CA 1
ATOM 597 C C . VAL A 1 78 ? -23.512 4.610 11.088 1.00 84.31 78 VAL A C 1
ATOM 599 O O . VAL A 1 78 ? -24.710 4.786 11.279 1.00 84.31 78 VAL A O 1
ATOM 602 N N . TYR A 1 79 ? -23.011 3.412 10.790 1.00 87.56 79 TYR A N 1
ATOM 603 C CA . TYR A 1 79 ? -23.826 2.216 10.588 1.00 87.56 79 TYR A CA 1
ATOM 604 C C . TYR A 1 79 ? -23.909 1.318 11.828 1.00 87.56 79 TYR A C 1
ATOM 606 O O . TYR A 1 79 ? -24.315 0.164 11.724 1.00 87.56 79 TYR A O 1
ATOM 614 N N . SER A 1 80 ? -23.502 1.807 13.007 1.00 91.06 80 SER A N 1
ATOM 615 C CA . SER A 1 80 ? -23.396 0.995 14.231 1.00 91.06 80 SER A CA 1
ATOM 616 C C . SER A 1 80 ? -22.559 -0.278 14.034 1.00 91.06 80 SER A C 1
ATOM 618 O O . SER A 1 80 ? -22.838 -1.327 14.619 1.00 91.06 80 SER A O 1
ATOM 620 N N . THR A 1 81 ? -21.530 -0.197 13.184 1.00 92.06 81 THR A N 1
ATOM 621 C CA . THR A 1 81 ? -20.709 -1.352 12.811 1.00 92.06 81 THR A CA 1
ATOM 622 C C . THR A 1 81 ? -20.007 -1.922 14.045 1.00 92.06 81 THR A C 1
ATOM 624 O O . THR A 1 81 ? -19.309 -1.187 14.753 1.00 92.06 81 THR A O 1
ATOM 627 N N . PRO A 1 82 ? -20.135 -3.229 14.328 1.00 95.88 82 PRO A N 1
ATOM 628 C CA . PRO A 1 82 ? -19.507 -3.811 15.500 1.00 95.88 82 PRO A CA 1
ATOM 629 C C . PRO A 1 82 ? -17.981 -3.841 15.350 1.00 95.88 82 PRO A C 1
ATOM 631 O O . PRO A 1 82 ? -17.441 -4.134 14.282 1.00 95.88 82 PRO A O 1
ATOM 634 N N . ARG A 1 83 ? -17.260 -3.606 16.454 1.00 95.44 83 ARG A N 1
ATOM 635 C CA . ARG A 1 83 ? -15.788 -3.484 16.465 1.00 95.44 83 ARG A CA 1
ATOM 636 C C . ARG A 1 83 ? -15.057 -4.688 15.858 1.00 95.44 83 ARG A C 1
ATOM 638 O O . ARG A 1 83 ? -14.019 -4.506 15.232 1.00 95.44 83 ARG A O 1
ATOM 645 N N . TRP A 1 84 ? -15.571 -5.906 16.034 1.00 97.12 84 TRP A N 1
ATOM 646 C CA . TRP A 1 84 ? -14.954 -7.112 15.463 1.00 97.12 84 TRP A CA 1
ATOM 647 C C . TRP A 1 84 ? -14.977 -7.106 13.928 1.00 97.12 84 TRP A C 1
ATOM 649 O O . TRP A 1 84 ? -14.031 -7.576 13.305 1.00 97.12 84 TRP A O 1
ATOM 659 N N . LEU A 1 85 ? -16.012 -6.527 13.311 1.00 96.31 85 LEU A N 1
ATOM 660 C CA . LEU A 1 85 ? -16.101 -6.423 11.857 1.00 96.31 85 LEU A CA 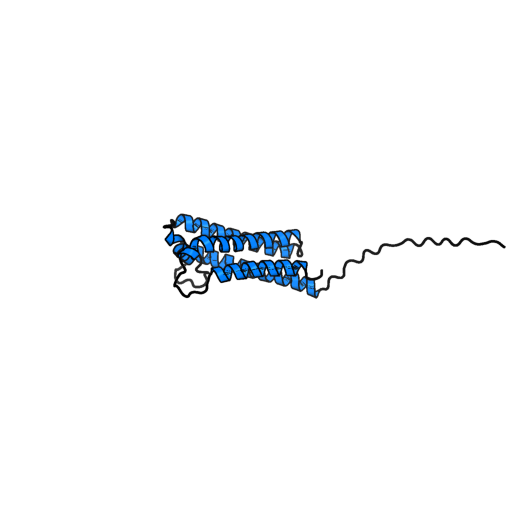1
ATOM 661 C C . LEU A 1 85 ? -15.124 -5.367 11.331 1.00 96.31 85 LEU A C 1
ATOM 663 O O . LEU A 1 85 ? -14.450 -5.596 10.332 1.00 96.31 85 LEU A O 1
ATOM 667 N N . VAL A 1 86 ? -14.963 -4.257 12.058 1.00 95.81 86 VAL A N 1
ATOM 668 C CA . VAL A 1 86 ? -13.931 -3.247 11.766 1.00 95.81 86 VAL A CA 1
ATOM 669 C C . VAL A 1 86 ? -12.533 -3.869 11.827 1.00 95.81 86 VAL A C 1
ATOM 671 O O . VAL A 1 86 ? -11.710 -3.607 10.959 1.00 95.81 86 VAL A O 1
ATOM 674 N N . TRP A 1 87 ? -12.263 -4.757 12.787 1.00 97.44 87 TRP A N 1
ATOM 675 C CA . TRP A 1 87 ? -11.005 -5.508 12.820 1.00 97.44 87 TRP A CA 1
ATOM 676 C C . TRP A 1 87 ? -10.782 -6.376 11.583 1.00 97.44 87 TRP A C 1
ATOM 678 O O . TRP A 1 87 ? -9.680 -6.367 11.042 1.00 97.44 87 TRP A O 1
ATOM 688 N N . ILE A 1 88 ? -11.806 -7.100 11.125 1.00 97.44 88 ILE A N 1
ATOM 689 C CA . ILE A 1 88 ? -11.708 -7.946 9.926 1.00 97.44 88 ILE A CA 1
ATOM 690 C C . ILE A 1 88 ? -11.425 -7.098 8.689 1.00 97.44 88 ILE A C 1
ATOM 692 O O . ILE A 1 88 ? -10.507 -7.408 7.934 1.00 97.44 88 ILE A O 1
ATOM 696 N N . LEU A 1 89 ? -12.180 -6.015 8.502 1.00 95.88 89 LEU A N 1
ATOM 697 C CA . LEU A 1 89 ? -11.994 -5.093 7.382 1.00 95.88 89 LEU A CA 1
ATOM 698 C C . LEU A 1 89 ? -10.584 -4.482 7.396 1.00 95.88 89 LEU A C 1
ATOM 700 O O . LEU A 1 89 ? -9.924 -4.421 6.362 1.00 95.88 89 LEU A O 1
ATOM 704 N N . TYR A 1 90 ? -10.097 -4.101 8.579 1.00 97.00 90 TYR A N 1
ATOM 705 C CA . TYR A 1 90 ? -8.787 -3.486 8.744 1.00 97.00 90 TYR A CA 1
ATOM 706 C C . TYR A 1 90 ? -7.675 -4.488 8.448 1.00 97.00 90 TYR A C 1
ATOM 708 O O . TYR A 1 90 ? -6.784 -4.213 7.652 1.00 97.00 90 TYR A O 1
ATOM 716 N N . ALA A 1 91 ? -7.755 -5.685 9.033 1.00 98.00 91 ALA A N 1
ATOM 717 C CA . ALA A 1 91 ? -6.804 -6.756 8.773 1.00 98.00 91 ALA A CA 1
ATOM 718 C C . ALA A 1 91 ? -6.793 -7.150 7.288 1.00 98.00 91 ALA A C 1
ATOM 720 O O . ALA A 1 91 ? -5.722 -7.353 6.724 1.00 98.00 91 ALA A O 1
ATOM 721 N N . GLY A 1 92 ? -7.963 -7.200 6.644 1.00 98.12 92 GLY A N 1
ATOM 722 C CA . GLY A 1 92 ? -8.085 -7.438 5.207 1.00 98.12 92 GLY A CA 1
ATOM 723 C C . GLY A 1 92 ? -7.344 -6.389 4.378 1.00 98.12 92 GLY A C 1
ATOM 724 O O . GLY A 1 92 ? -6.561 -6.755 3.503 1.00 98.12 92 GLY A O 1
ATOM 725 N N . ALA A 1 93 ? -7.523 -5.103 4.695 1.00 97.62 93 ALA A N 1
ATOM 726 C CA . ALA A 1 93 ? -6.794 -4.017 4.044 1.00 97.62 93 ALA A CA 1
ATOM 727 C C . ALA A 1 93 ? -5.272 -4.151 4.228 1.00 97.62 93 ALA A C 1
ATOM 729 O O . ALA A 1 93 ? -4.535 -4.107 3.248 1.00 97.62 93 ALA A O 1
ATOM 730 N N . VAL A 1 94 ? -4.801 -4.415 5.452 1.00 98.50 94 VAL A N 1
ATOM 731 C CA . VAL A 1 94 ? -3.363 -4.570 5.745 1.00 98.50 94 VAL A CA 1
ATOM 732 C C . VAL A 1 94 ? -2.751 -5.779 5.037 1.00 98.50 94 VAL A C 1
ATOM 734 O O . VAL A 1 94 ? -1.646 -5.696 4.502 1.00 98.50 94 VAL A O 1
ATOM 737 N N . VAL A 1 95 ? -3.457 -6.912 4.992 1.00 98.69 95 VAL A N 1
ATOM 738 C CA . VAL A 1 95 ? -3.003 -8.101 4.252 1.00 98.69 95 VAL A CA 1
ATOM 739 C C . VAL A 1 95 ? -2.925 -7.809 2.753 1.00 98.69 95 VAL A C 1
ATOM 741 O O . VAL A 1 95 ? -1.976 -8.236 2.094 1.00 98.69 95 VAL A O 1
ATOM 744 N N . TRP A 1 96 ? -3.884 -7.059 2.210 1.00 98.75 96 TRP A N 1
ATOM 745 C CA . TRP A 1 96 ? -3.880 -6.669 0.802 1.00 98.75 96 TRP A CA 1
ATOM 746 C C . TRP A 1 96 ? -2.724 -5.710 0.487 1.00 98.75 96 TRP A C 1
ATOM 748 O O . TRP A 1 96 ? -1.995 -5.932 -0.480 1.00 98.75 96 TRP A O 1
ATOM 758 N N . GLU A 1 97 ? -2.481 -4.706 1.329 1.00 98.69 97 GLU A N 1
ATOM 759 C CA . GLU A 1 97 ? -1.308 -3.828 1.229 1.00 98.69 97 GLU A CA 1
ATOM 760 C C . GLU A 1 97 ? 0.001 -4.633 1.252 1.00 98.69 97 GLU A C 1
ATOM 762 O O . GLU A 1 97 ? 0.880 -4.410 0.419 1.00 98.69 97 GLU A O 1
ATOM 767 N N . ALA A 1 98 ? 0.117 -5.612 2.156 1.00 98.75 98 ALA A N 1
ATOM 768 C CA . ALA A 1 98 ? 1.295 -6.470 2.267 1.00 98.75 98 ALA A CA 1
ATOM 769 C C . ALA A 1 98 ? 1.500 -7.338 1.018 1.00 98.75 98 ALA A C 1
ATOM 771 O O . ALA A 1 98 ? 2.623 -7.453 0.522 1.00 98.75 98 ALA A O 1
ATOM 772 N N . LEU A 1 99 ? 0.421 -7.908 0.472 1.00 98.81 99 LEU A N 1
ATOM 773 C CA . LEU A 1 99 ? 0.458 -8.657 -0.782 1.00 98.81 99 LEU A CA 1
ATOM 774 C C . LEU A 1 99 ? 0.912 -7.768 -1.948 1.00 98.81 99 LEU A C 1
ATOM 776 O O . LEU A 1 99 ? 1.789 -8.161 -2.716 1.00 98.81 99 LEU A O 1
ATOM 780 N N . ALA A 1 100 ? 0.347 -6.568 -2.073 1.00 98.81 100 ALA A N 1
ATOM 781 C CA . ALA A 1 100 ? 0.720 -5.613 -3.110 1.00 98.81 100 ALA A CA 1
ATOM 782 C C . ALA A 1 100 ? 2.199 -5.195 -2.989 1.00 98.81 100 ALA A C 1
ATOM 784 O O . ALA A 1 100 ? 2.932 -5.242 -3.978 1.00 98.81 100 ALA A O 1
ATOM 785 N N . ALA A 1 101 ? 2.673 -4.883 -1.777 1.00 98.81 101 ALA A N 1
ATOM 786 C CA . ALA A 1 101 ? 4.075 -4.557 -1.520 1.00 98.81 101 ALA A CA 1
ATOM 787 C C . ALA A 1 101 ? 5.005 -5.720 -1.899 1.00 98.81 101 ALA A C 1
ATOM 789 O O . ALA A 1 101 ? 5.997 -5.521 -2.602 1.00 98.81 101 ALA A O 1
ATOM 790 N N . PHE A 1 102 ? 4.660 -6.948 -1.502 1.00 98.81 102 PHE A N 1
ATOM 791 C CA . PHE A 1 102 ? 5.408 -8.149 -1.871 1.00 98.81 102 PHE A CA 1
ATOM 792 C C . PHE A 1 102 ? 5.491 -8.337 -3.392 1.00 98.81 102 PHE A C 1
ATOM 794 O O . PHE A 1 102 ? 6.559 -8.645 -3.922 1.00 98.81 102 PHE A O 1
ATOM 801 N N . LEU A 1 103 ? 4.389 -8.124 -4.114 1.00 98.81 103 LEU A N 1
ATOM 802 C CA . LEU A 1 103 ? 4.368 -8.245 -5.571 1.00 98.81 103 LEU A CA 1
ATOM 803 C C . LEU A 1 103 ? 5.225 -7.174 -6.260 1.00 98.81 103 LEU A C 1
ATOM 805 O O . LEU A 1 103 ? 5.877 -7.489 -7.254 1.00 98.81 103 LEU A O 1
ATOM 809 N N . LEU A 1 104 ? 5.289 -5.950 -5.725 1.00 98.81 104 LEU A N 1
ATOM 810 C CA . LEU A 1 104 ? 6.180 -4.898 -6.236 1.00 98.81 104 LEU A CA 1
ATOM 811 C C . LEU A 1 104 ? 7.659 -5.276 -6.053 1.00 98.81 104 LEU A C 1
ATOM 813 O O . LEU A 1 104 ? 8.446 -5.167 -6.995 1.00 98.81 104 LEU A O 1
ATOM 817 N N . TRP A 1 105 ? 8.029 -5.814 -4.886 1.00 98.75 105 TRP A N 1
ATOM 818 C CA . TRP A 1 105 ? 9.371 -6.364 -4.661 1.00 98.75 105 TRP A CA 1
ATOM 819 C C . TRP A 1 105 ? 9.681 -7.527 -5.603 1.00 98.75 105 TRP A C 1
ATOM 821 O O . TRP A 1 105 ? 10.748 -7.565 -6.215 1.00 98.75 105 TRP A O 1
ATOM 831 N N . ARG A 1 106 ? 8.728 -8.443 -5.799 1.00 98.62 106 ARG A N 1
ATOM 832 C CA . ARG A 1 106 ? 8.867 -9.549 -6.753 1.00 98.62 106 ARG A CA 1
ATOM 833 C C . ARG A 1 106 ? 9.062 -9.045 -8.185 1.00 98.62 106 ARG A C 1
ATOM 835 O O . ARG A 1 106 ? 9.874 -9.614 -8.913 1.00 98.62 106 ARG A O 1
ATOM 842 N N . ALA A 1 107 ? 8.350 -7.997 -8.597 1.00 98.38 107 ALA A N 1
ATOM 843 C CA . ALA A 1 107 ? 8.518 -7.390 -9.914 1.00 98.38 107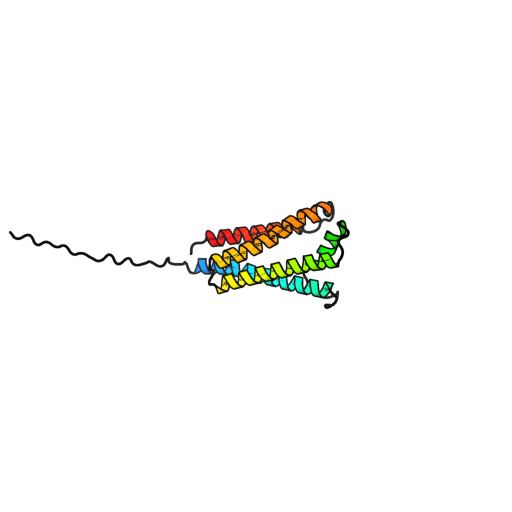 ALA A CA 1
ATOM 844 C C . ALA A 1 107 ? 9.949 -6.855 -10.103 1.00 98.38 107 ALA A C 1
ATOM 846 O O . ALA A 1 107 ? 10.572 -7.143 -11.126 1.00 98.38 107 ALA A O 1
ATOM 847 N N . LEU A 1 108 ? 10.521 -6.192 -9.091 1.00 97.81 108 LEU A N 1
ATOM 848 C CA . LEU A 1 108 ? 11.924 -5.754 -9.102 1.00 97.81 108 LEU A CA 1
ATOM 849 C C . LEU A 1 108 ? 12.900 -6.931 -9.196 1.00 97.81 108 LEU A C 1
ATOM 851 O O . LEU A 1 108 ? 13.761 -6.942 -10.074 1.00 97.81 108 LEU A O 1
ATOM 855 N N . SER A 1 109 ? 12.738 -7.951 -8.348 1.00 97.94 109 SER A N 1
ATOM 856 C CA . SER A 1 109 ? 13.603 -9.140 -8.348 1.00 97.94 109 SER A CA 1
ATOM 857 C C . SER A 1 109 ? 13.521 -9.947 -9.646 1.00 97.94 109 SER A C 1
ATOM 859 O O . SER A 1 109 ? 14.460 -10.659 -9.984 1.00 97.94 109 SER A O 1
ATOM 861 N N . SER A 1 110 ? 12.420 -9.825 -10.391 1.00 97.06 110 SER A N 1
ATOM 862 C CA . SER A 1 110 ? 12.249 -10.457 -11.704 1.00 97.06 110 SER A CA 1
ATOM 863 C C . SER A 1 110 ? 12.925 -9.708 -12.860 1.00 97.06 110 SER A C 1
ATOM 865 O O . SER A 1 110 ? 12.765 -10.112 -14.009 1.00 97.06 110 SER A O 1
ATOM 867 N N . GLY A 1 111 ? 13.630 -8.603 -12.584 1.00 95.25 111 GLY A N 1
ATOM 868 C CA . GLY A 1 111 ? 14.191 -7.738 -13.623 1.00 95.25 111 GLY A CA 1
ATOM 869 C C . GLY A 1 111 ? 13.117 -6.970 -14.394 1.00 95.25 111 GLY A C 1
ATOM 870 O O . GLY A 1 111 ? 13.281 -6.737 -15.585 1.00 95.25 111 GLY A O 1
ATOM 871 N N . LEU A 1 112 ? 12.015 -6.608 -13.723 1.00 95.44 112 LEU A N 1
ATOM 872 C CA . LEU A 1 112 ? 10.839 -5.961 -14.317 1.00 95.44 112 LEU A CA 1
ATOM 873 C C . LEU A 1 112 ? 10.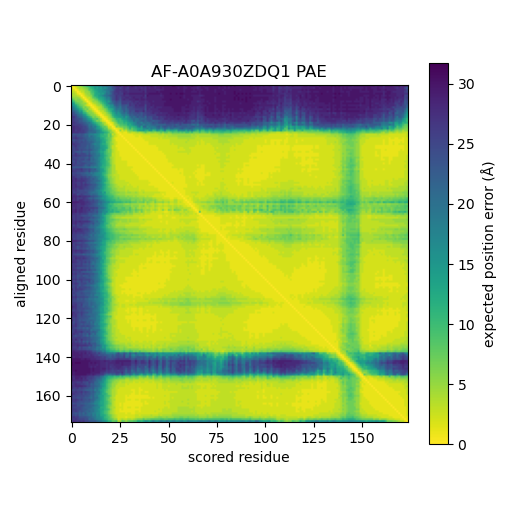147 -6.796 -15.401 1.00 95.44 112 LEU A C 1
ATOM 875 O O . LEU A 1 112 ? 9.686 -6.266 -16.410 1.00 95.44 112 LEU A O 1
ATOM 879 N N . ASN A 1 113 ? 10.015 -8.108 -15.184 1.00 95.25 113 ASN A N 1
ATOM 880 C CA . ASN A 1 113 ? 9.179 -8.933 -16.047 1.00 95.25 113 ASN A CA 1
ATOM 881 C C . ASN A 1 113 ? 7.760 -8.340 -16.135 1.00 95.25 113 ASN A C 1
ATOM 883 O O . ASN A 1 113 ? 7.101 -8.153 -15.109 1.00 95.25 113 ASN A O 1
ATOM 887 N N . LEU A 1 114 ? 7.276 -8.090 -17.357 1.00 93.50 114 LEU A N 1
ATOM 888 C CA . LEU A 1 114 ? 5.994 -7.414 -17.587 1.00 93.50 114 LEU A CA 1
ATOM 889 C C . LEU A 1 114 ? 4.813 -8.105 -16.894 1.00 93.50 114 LEU A C 1
ATOM 891 O O . LEU A 1 114 ? 3.936 -7.429 -16.367 1.00 93.50 114 LEU A O 1
ATOM 895 N N . GLY A 1 115 ? 4.797 -9.440 -16.828 1.00 97.50 115 GLY A N 1
ATOM 896 C CA . GLY A 1 115 ? 3.746 -10.175 -16.122 1.00 97.50 115 GLY A CA 1
ATOM 897 C C . GLY A 1 115 ? 3.751 -9.906 -14.615 1.00 97.50 115 GLY A C 1
ATOM 898 O O . GLY A 1 115 ? 2.695 -9.689 -14.020 1.00 97.50 115 GLY A O 1
ATOM 899 N N . ALA A 1 116 ? 4.936 -9.866 -14.000 1.00 98.12 116 ALA A N 1
ATOM 900 C CA . ALA A 1 116 ? 5.085 -9.554 -12.579 1.00 98.12 116 ALA A CA 1
ATOM 901 C C . ALA A 1 116 ? 4.733 -8.089 -12.274 1.00 98.12 116 ALA A C 1
ATOM 903 O O . ALA A 1 116 ? 4.024 -7.826 -11.304 1.00 98.12 116 ALA A O 1
ATOM 904 N N . VAL A 1 117 ? 5.172 -7.155 -13.126 1.00 98.25 117 VAL A N 1
ATOM 905 C CA . VAL A 1 117 ? 4.822 -5.728 -13.040 1.00 98.25 117 VAL A CA 1
ATOM 906 C C . VAL A 1 117 ? 3.308 -5.545 -13.145 1.00 98.25 117 VAL A C 1
ATOM 908 O O . VAL A 1 117 ? 2.703 -4.952 -12.256 1.00 98.25 117 VAL A O 1
ATOM 911 N N . ASN A 1 118 ? 2.673 -6.113 -14.173 1.00 98.31 118 ASN A N 1
ATOM 912 C CA . ASN A 1 118 ? 1.229 -6.001 -14.375 1.00 98.31 118 ASN A CA 1
ATOM 913 C C . ASN A 1 118 ? 0.440 -6.528 -13.185 1.00 98.31 118 ASN A C 1
ATOM 915 O O . ASN A 1 118 ? -0.497 -5.874 -12.743 1.00 98.31 118 ASN A O 1
ATOM 919 N N . LEU A 1 119 ? 0.825 -7.685 -12.643 1.00 98.75 119 LEU A N 1
ATOM 920 C CA . LEU A 1 119 ? 0.153 -8.247 -11.478 1.00 98.75 119 LEU A CA 1
ATOM 921 C C . LEU A 1 119 ? 0.315 -7.348 -10.245 1.00 98.75 119 LEU A C 1
ATOM 923 O O . LEU A 1 119 ? -0.664 -7.090 -9.550 1.00 98.75 119 LEU A O 1
ATOM 927 N N . ALA A 1 120 ? 1.523 -6.838 -9.988 1.00 98.75 120 ALA A N 1
ATOM 928 C CA . ALA A 1 120 ? 1.781 -5.949 -8.859 1.00 98.75 120 ALA A CA 1
ATOM 929 C C . ALA A 1 120 ? 0.952 -4.657 -8.947 1.00 98.75 120 ALA A C 1
ATOM 931 O O . ALA A 1 120 ? 0.302 -4.262 -7.975 1.00 98.75 120 ALA A O 1
ATOM 932 N N . PHE A 1 121 ? 0.913 -4.035 -10.128 1.00 98.69 121 PHE A N 1
ATOM 933 C CA . PHE A 1 121 ? 0.135 -2.822 -10.364 1.00 98.69 121 PHE A CA 1
ATOM 934 C C . PHE A 1 121 ? -1.370 -3.084 -10.366 1.00 98.69 121 PHE A C 1
ATOM 936 O O . PHE A 1 121 ? -2.104 -2.289 -9.795 1.00 98.69 121 PHE A O 1
ATOM 943 N N . LEU A 1 122 ? -1.840 -4.202 -10.925 1.00 98.69 122 LEU A N 1
ATOM 944 C CA . LEU A 1 122 ? -3.250 -4.592 -10.881 1.00 98.69 122 LEU A CA 1
ATOM 945 C C . LEU A 1 122 ? -3.735 -4.756 -9.439 1.00 98.69 122 LEU A C 1
ATOM 947 O O . LEU A 1 122 ? -4.762 -4.193 -9.073 1.00 98.69 122 LEU A O 1
ATOM 951 N N . VAL A 1 123 ? -2.990 -5.494 -8.610 1.00 98.81 123 VAL A N 1
ATOM 952 C CA . VAL A 1 123 ? -3.353 -5.715 -7.200 1.00 98.81 123 VAL A CA 1
ATOM 953 C C . VAL A 1 123 ? -3.326 -4.403 -6.414 1.00 98.81 123 VAL A C 1
ATOM 955 O O . VAL A 1 123 ? -4.210 -4.178 -5.587 1.00 98.81 123 VAL A O 1
ATOM 958 N N . SER A 1 124 ? -2.366 -3.519 -6.707 1.00 98.62 124 SER A N 1
ATOM 959 C CA . SER A 1 124 ? -2.280 -2.182 -6.102 1.00 98.62 124 SER A CA 1
ATOM 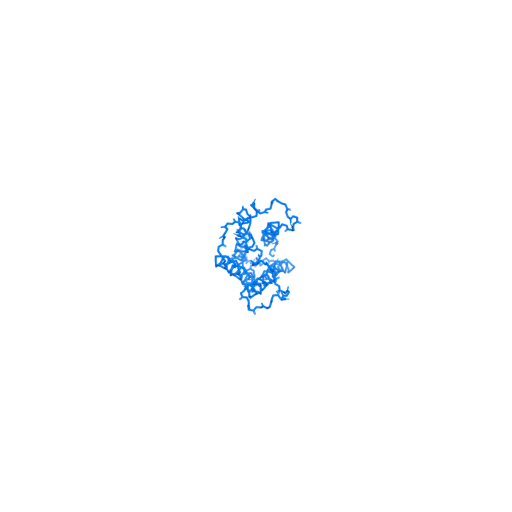960 C C . SER A 1 124 ? -3.449 -1.288 -6.527 1.00 98.62 124 SER A C 1
ATOM 962 O O . SER A 1 124 ? -4.101 -0.679 -5.687 1.00 98.62 124 SER A O 1
ATOM 964 N N . LEU A 1 125 ? -3.771 -1.234 -7.820 1.00 98.69 125 LEU A N 1
ATOM 965 C CA . LEU A 1 125 ? -4.903 -0.465 -8.340 1.00 98.69 125 LEU A CA 1
ATOM 966 C C . LEU A 1 125 ? -6.233 -0.984 -7.791 1.00 98.69 125 LEU A C 1
ATOM 968 O O . LEU A 1 125 ? -7.082 -0.181 -7.419 1.00 98.69 125 LEU A O 1
ATOM 972 N N . ALA A 1 126 ? -6.407 -2.303 -7.685 1.00 98.62 126 ALA A N 1
ATOM 973 C CA . ALA A 1 126 ? -7.602 -2.898 -7.097 1.00 98.62 126 ALA A CA 1
ATOM 974 C C . ALA A 1 126 ? -7.764 -2.519 -5.616 1.00 98.62 126 ALA A C 1
ATOM 976 O O . ALA A 1 126 ? -8.868 -2.171 -5.205 1.00 98.62 126 ALA A O 1
ATOM 977 N N . LEU A 1 127 ? -6.673 -2.507 -4.839 1.00 98.12 127 LEU A N 1
ATOM 978 C CA . LEU A 1 127 ? -6.675 -2.036 -3.449 1.00 98.12 127 LEU A CA 1
ATOM 979 C C . LEU A 1 127 ? -7.159 -0.582 -3.346 1.00 98.12 127 LEU A C 1
ATOM 981 O O . LEU A 1 127 ? -8.099 -0.286 -2.612 1.00 98.12 127 LEU A O 1
ATOM 985 N N . TRP A 1 128 ? -6.547 0.334 -4.100 1.00 97.25 128 TRP A N 1
ATOM 986 C CA . TRP A 1 128 ? -6.919 1.752 -4.041 1.00 97.25 128 TRP A CA 1
ATOM 987 C C . TRP A 1 128 ? -8.306 2.016 -4.632 1.00 97.25 128 TRP A C 1
ATOM 989 O O . TRP A 1 128 ? -9.041 2.853 -4.117 1.00 97.25 128 TRP A O 1
ATOM 999 N N . GLY A 1 129 ? -8.700 1.270 -5.665 1.00 97.25 129 GLY A N 1
ATOM 1000 C CA . GLY A 1 129 ? -10.049 1.308 -6.225 1.00 97.25 129 GLY A CA 1
ATOM 1001 C C . GLY A 1 129 ? -11.102 0.858 -5.213 1.00 97.25 129 GLY A C 1
ATOM 1002 O O . GLY A 1 129 ? -12.155 1.482 -5.106 1.00 97.25 129 GLY A O 1
ATOM 1003 N N . MET A 1 130 ? -10.792 -0.164 -4.411 1.00 96.19 130 MET A N 1
ATOM 1004 C CA . MET A 1 130 ? -11.647 -0.600 -3.311 1.00 96.19 130 MET A CA 1
ATOM 1005 C C . MET A 1 130 ? -11.794 0.494 -2.251 1.00 96.19 130 MET A C 1
ATOM 1007 O O . MET A 1 130 ? -12.906 0.746 -1.799 1.00 96.19 130 MET A O 1
ATOM 1011 N N . PHE A 1 131 ? -10.713 1.191 -1.888 1.00 93.00 131 PHE A N 1
ATOM 1012 C CA . PHE A 1 131 ? -10.800 2.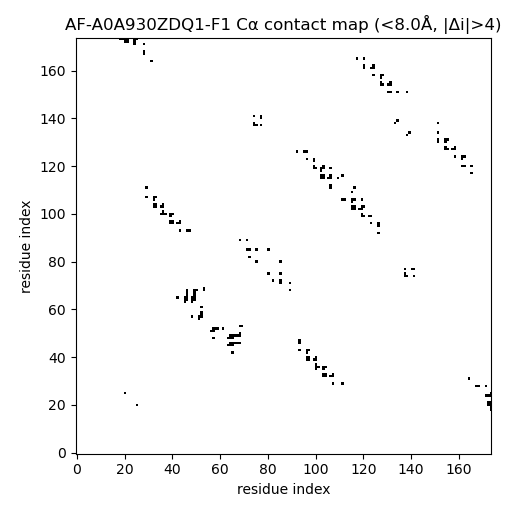328 -0.967 1.00 93.00 131 PHE A CA 1
ATOM 1013 C C . PHE A 1 131 ? -11.644 3.479 -1.521 1.00 93.00 131 PHE A C 1
ATOM 1015 O O . PHE A 1 131 ? -12.482 3.994 -0.793 1.00 93.00 131 PHE A O 1
ATOM 1022 N N . ILE A 1 132 ? -11.507 3.824 -2.806 1.00 92.75 132 ILE A N 1
ATOM 1023 C CA . ILE A 1 132 ? -12.373 4.823 -3.458 1.00 92.75 132 ILE A CA 1
ATOM 1024 C C . ILE A 1 132 ? -13.841 4.385 -3.396 1.00 92.75 132 ILE A C 1
ATOM 1026 O O . ILE A 1 132 ? -14.715 5.190 -3.095 1.00 92.75 132 ILE A O 1
ATOM 1030 N N . TRP A 1 133 ? -14.129 3.108 -3.649 1.00 90.88 133 TRP A N 1
ATOM 1031 C CA . TRP A 1 133 ? -15.496 2.596 -3.561 1.00 90.88 133 TRP A CA 1
ATOM 1032 C C . TRP A 1 133 ? -16.041 2.626 -2.125 1.00 90.88 133 TRP A C 1
ATOM 1034 O O . TRP A 1 133 ? -17.189 3.001 -1.901 1.00 90.88 133 TRP A O 1
ATOM 1044 N N . MET A 1 134 ? -15.210 2.282 -1.137 1.00 89.00 134 MET A N 1
ATOM 1045 C CA . MET A 1 134 ? -15.556 2.380 0.284 1.00 89.00 134 MET A CA 1
ATOM 1046 C C . MET A 1 134 ? -15.772 3.830 0.725 1.00 89.00 134 MET A C 1
ATOM 1048 O O . MET A 1 134 ? -16.672 4.090 1.521 1.00 89.00 134 MET A O 1
ATOM 1052 N N . ASP A 1 135 ? -15.000 4.780 0.199 1.00 85.81 135 ASP A N 1
ATOM 1053 C CA . ASP A 1 135 ? -15.188 6.204 0.472 1.00 85.81 135 ASP A CA 1
ATOM 1054 C C . ASP A 1 135 ? -16.599 6.656 0.071 1.00 85.81 135 ASP A C 1
ATOM 1056 O O . ASP A 1 135 ? -17.247 7.359 0.838 1.00 85.81 135 ASP A O 1
ATOM 1060 N N . GLU A 1 136 ? -17.134 6.186 -1.057 1.00 84.62 136 GLU A N 1
ATOM 1061 C CA . GLU A 1 136 ? -18.510 6.510 -1.465 1.00 84.62 136 GLU A CA 1
ATOM 1062 C C . GLU A 1 136 ? -19.576 5.905 -0.532 1.00 84.62 136 GLU A C 1
ATOM 1064 O O . GLU A 1 136 ? -20.666 6.453 -0.375 1.00 84.62 136 GLU A O 1
ATOM 1069 N N . ILE A 1 137 ? -19.273 4.783 0.124 1.00 82.00 137 ILE A N 1
ATOM 1070 C CA . ILE A 1 137 ? -20.193 4.116 1.059 1.00 82.00 137 ILE A CA 1
ATOM 1071 C C . ILE A 1 137 ? -20.150 4.751 2.453 1.00 82.00 137 ILE A C 1
ATOM 1073 O O . ILE A 1 137 ? -21.173 4.795 3.140 1.00 82.00 137 ILE A O 1
ATOM 1077 N N . PHE A 1 138 ? -18.982 5.222 2.896 1.00 77.75 138 PHE A N 1
ATOM 1078 C CA . PHE A 1 138 ? -18.780 5.702 4.266 1.00 77.75 138 PHE A CA 1
ATOM 1079 C C . PHE A 1 138 ? -18.595 7.220 4.371 1.00 77.75 138 PHE A C 1
ATOM 1081 O O . PHE A 1 138 ? -19.137 7.822 5.293 1.00 77.75 138 PHE A O 1
ATOM 1088 N N . LEU A 1 139 ? -17.858 7.868 3.464 1.00 66.62 139 LEU A N 1
ATOM 1089 C CA . LEU A 1 139 ? -17.574 9.309 3.539 1.00 66.62 139 LEU A CA 1
ATOM 1090 C C . LEU A 1 139 ? -18.704 10.174 2.986 1.00 66.62 139 LEU A C 1
ATOM 1092 O O . LEU A 1 139 ? -18.925 11.259 3.524 1.00 66.62 139 LEU A O 1
ATOM 1096 N N . THR A 1 140 ? -19.471 9.684 2.010 1.00 59.41 140 THR A N 1
ATOM 1097 C CA . THR A 1 140 ? -20.659 10.387 1.489 1.00 59.41 140 THR A CA 1
ATOM 1098 C C . THR A 1 140 ? -21.696 10.672 2.584 1.00 59.41 140 THR A C 1
ATOM 1100 O O . THR A 1 140 ? -22.442 11.640 2.486 1.00 59.41 140 THR A O 1
ATOM 1103 N N . PHE A 1 141 ? -21.689 9.904 3.680 1.00 51.50 141 PHE A N 1
ATOM 1104 C CA . PHE A 1 141 ? -22.589 10.086 4.828 1.00 51.50 141 PHE A CA 1
ATOM 1105 C C . PHE A 1 141 ? -21.930 10.758 6.046 1.00 51.50 141 PHE A C 1
ATOM 1107 O O . PHE A 1 141 ? -22.609 11.030 7.033 1.00 51.50 141 PHE A O 1
ATOM 1114 N N . VAL A 1 142 ? -20.616 11.018 6.000 1.00 57.25 142 VAL A N 1
ATOM 1115 C CA . VAL A 1 142 ? -19.841 11.599 7.117 1.00 57.25 142 VAL A CA 1
ATOM 1116 C C . VAL A 1 142 ? -19.381 13.033 6.823 1.00 57.25 142 VAL A C 1
ATOM 1118 O O . VAL A 1 142 ? -19.141 13.796 7.759 1.00 57.25 142 VAL A O 1
ATOM 1121 N N . VAL A 1 143 ? -19.250 13.432 5.551 1.00 51.88 143 VAL A N 1
ATOM 1122 C CA . VAL A 1 143 ? -18.558 14.674 5.159 1.00 51.88 143 VAL A CA 1
ATOM 1123 C C . VAL A 1 143 ? -19.481 15.671 4.444 1.00 51.88 143 VAL A C 1
ATOM 1125 O O . VAL A 1 143 ? -19.221 16.094 3.326 1.00 51.88 143 VAL A O 1
ATOM 1128 N N . GLU A 1 144 ? -20.502 16.153 5.149 1.00 40.31 144 GLU A N 1
ATOM 1129 C CA . GLU A 1 144 ? -20.847 17.580 5.100 1.00 40.31 144 GLU A CA 1
ATOM 1130 C C . GLU A 1 144 ? -20.395 18.199 6.436 1.00 40.31 144 GLU A C 1
ATOM 1132 O O . GLU A 1 144 ? -21.085 18.093 7.444 1.00 40.31 144 GLU A O 1
ATOM 1137 N N . GLY A 1 145 ? -19.196 18.809 6.479 1.00 42.94 145 GLY A N 1
ATOM 1138 C CA . GLY A 1 145 ? -18.891 19.811 7.518 1.00 42.94 145 GLY A CA 1
ATOM 1139 C C . GLY A 1 145 ? -17.589 19.738 8.335 1.00 42.94 145 GLY A C 1
ATOM 1140 O O . GLY A 1 145 ? -17.436 20.580 9.213 1.00 42.94 145 GLY A O 1
ATOM 1141 N N . GLN A 1 146 ? -16.633 18.823 8.105 1.00 45.88 146 GLN A N 1
ATOM 1142 C CA . GLN A 1 146 ? -15.475 18.676 9.027 1.00 45.88 146 GLN A CA 1
ATOM 1143 C C . GLN A 1 146 ? -14.064 18.963 8.483 1.00 45.88 146 GLN A C 1
ATOM 1145 O O . GLN A 1 146 ? -13.109 18.430 9.032 1.00 45.88 146 GLN A O 1
ATOM 1150 N N . GLY A 1 147 ? -13.896 19.827 7.471 1.00 42.00 147 GLY A N 1
ATOM 1151 C CA . GLY A 1 147 ? -12.663 20.618 7.224 1.00 42.00 147 GLY A CA 1
ATOM 1152 C C . GLY A 1 147 ? -11.285 19.917 7.166 1.00 42.00 147 GLY A C 1
ATOM 1153 O O . GLY A 1 147 ? -10.265 20.600 7.119 1.00 42.00 147 GLY A O 1
ATOM 1154 N N . GLY A 1 148 ? -11.219 18.587 7.192 1.00 45.50 148 GLY A N 1
ATOM 1155 C CA . GLY A 1 148 ? -9.992 17.802 7.196 1.00 45.50 148 GLY A CA 1
ATOM 1156 C C . GLY A 1 148 ? -9.559 17.439 5.783 1.00 45.50 148 GLY A C 1
ATOM 1157 O O . GLY A 1 148 ? -10.389 17.322 4.881 1.00 45.50 148 GLY A O 1
ATOM 1158 N N . TYR A 1 149 ? -8.251 17.240 5.597 1.00 50.47 149 TYR A N 1
ATOM 1159 C CA . TYR A 1 149 ? -7.688 16.622 4.394 1.00 50.47 149 TYR A CA 1
ATOM 1160 C C . TYR A 1 149 ? -8.559 15.437 3.965 1.00 50.47 149 TYR A C 1
ATOM 1162 O O . TYR A 1 149 ? -8.768 14.503 4.737 1.00 50.47 149 TYR A O 1
ATOM 1170 N N . SER A 1 150 ? -9.100 15.493 2.749 1.00 66.56 150 SER A N 1
ATOM 1171 C CA . SER A 1 150 ? -10.020 14.462 2.289 1.00 66.56 150 SER A CA 1
ATOM 1172 C C . SER A 1 150 ? -9.239 13.177 2.032 1.00 66.56 150 SER A C 1
ATOM 1174 O O . SER A 1 150 ? -8.521 13.081 1.038 1.00 66.56 150 SER A O 1
ATOM 1176 N N . THR A 1 151 ? -9.378 12.180 2.906 1.00 76.75 151 THR A N 1
ATOM 1177 C CA . THR A 1 151 ? -8.831 10.827 2.706 1.00 76.75 151 THR A CA 1
ATOM 1178 C C . THR A 1 151 ? -9.182 10.290 1.311 1.00 76.75 151 THR A C 1
ATOM 1180 O O . THR A 1 151 ? -8.331 9.720 0.633 1.00 76.75 151 THR A O 1
ATOM 1183 N N . SER A 1 152 ? -10.376 10.622 0.808 1.00 80.38 152 SER A N 1
ATOM 1184 C CA . SER A 1 152 ? -10.795 10.290 -0.559 1.00 80.38 152 SER A CA 1
ATOM 1185 C C . SER A 1 152 ? -9.950 10.944 -1.657 1.00 80.38 152 SER A C 1
ATOM 1187 O O . SER A 1 152 ? -9.677 10.332 -2.690 1.00 80.38 152 SER A O 1
ATOM 1189 N N . ALA A 1 153 ? -9.466 12.173 -1.446 1.00 85.50 153 ALA A N 1
ATOM 1190 C CA . ALA A 1 153 ? -8.533 12.807 -2.371 1.00 85.50 153 ALA A CA 1
ATOM 1191 C C . ALA A 1 153 ? -7.177 12.089 -2.371 1.00 85.50 153 ALA A C 1
ATOM 1193 O O . ALA A 1 153 ? -6.580 11.935 -3.438 1.00 85.50 153 ALA A O 1
ATOM 1194 N N . ALA A 1 154 ? -6.716 11.601 -1.213 1.00 88.12 154 ALA A N 1
ATOM 1195 C CA . ALA A 1 154 ? -5.498 10.801 -1.131 1.00 88.12 154 ALA A CA 1
ATOM 1196 C C . ALA A 1 154 ? -5.659 9.475 -1.891 1.00 88.12 154 ALA A C 1
ATOM 1198 O O . ALA A 1 154 ? -4.838 9.188 -2.760 1.00 88.12 154 ALA A O 1
ATOM 1199 N N . HIS A 1 155 ? -6.741 8.719 -1.661 1.00 92.00 155 HIS A N 1
ATOM 1200 C CA . HIS A 1 155 ? -7.000 7.461 -2.374 1.00 92.00 155 HIS A CA 1
ATOM 1201 C C . HIS A 1 155 ? -7.080 7.656 -3.895 1.00 92.00 155 HIS A C 1
ATOM 1203 O O . HIS A 1 155 ? -6.414 6.937 -4.641 1.00 92.00 155 HIS A O 1
ATOM 1209 N N . ARG A 1 156 ? -7.808 8.681 -4.368 1.00 92.75 156 ARG A N 1
ATOM 1210 C CA . ARG A 1 156 ? -7.870 9.030 -5.801 1.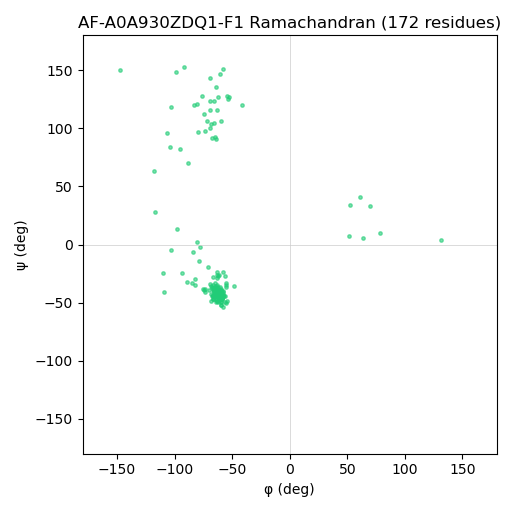00 92.75 156 ARG A CA 1
ATOM 1211 C C . ARG A 1 156 ? -6.508 9.416 -6.376 1.00 92.75 156 ARG A C 1
ATOM 1213 O O . ARG A 1 156 ? -6.168 8.989 -7.481 1.00 92.75 156 ARG A O 1
ATOM 1220 N N . SER A 1 157 ? -5.719 10.195 -5.636 1.00 94.88 157 SER A N 1
ATOM 1221 C CA . SER A 1 157 ? -4.381 10.613 -6.074 1.00 94.88 157 SER A CA 1
ATOM 1222 C C . SER A 1 157 ? -3.427 9.425 -6.162 1.00 94.88 157 SER A C 1
ATOM 1224 O O . SER A 1 157 ? -2.721 9.292 -7.156 1.00 94.88 157 SER A O 1
ATOM 1226 N N . ILE A 1 158 ? -3.443 8.529 -5.172 1.00 96.38 158 ILE A N 1
ATOM 1227 C CA . ILE A 1 158 ? -2.604 7.326 -5.155 1.00 96.38 158 ILE A CA 1
ATOM 1228 C C . ILE A 1 158 ? -3.006 6.378 -6.289 1.00 96.38 158 ILE A C 1
ATOM 1230 O O . ILE A 1 158 ? -2.139 5.942 -7.043 1.00 96.38 158 ILE A O 1
ATOM 1234 N N . PHE A 1 159 ? -4.306 6.114 -6.473 1.00 97.69 159 PHE A N 1
ATOM 1235 C CA . PHE A 1 159 ? -4.807 5.313 -7.594 1.00 97.69 159 PHE A CA 1
ATOM 1236 C C . PHE A 1 159 ? -4.330 5.876 -8.940 1.00 97.69 159 PHE A C 1
ATOM 1238 O O . PHE A 1 159 ? -3.768 5.154 -9.764 1.00 97.69 159 PHE A O 1
ATOM 1245 N N . THR A 1 160 ? -4.492 7.187 -9.138 1.00 97.94 160 THR A N 1
ATOM 1246 C CA . THR A 1 160 ? -4.065 7.873 -10.365 1.00 97.94 160 THR A CA 1
ATOM 1247 C C . THR A 1 160 ? -2.552 7.789 -10.550 1.00 97.94 160 THR A C 1
ATOM 1249 O O . THR A 1 160 ? -2.085 7.501 -11.647 1.00 97.94 160 THR A O 1
ATOM 1252 N N . ALA A 1 161 ? -1.772 7.984 -9.488 1.00 98.25 161 ALA A N 1
ATOM 1253 C CA . ALA A 1 161 ? -0.319 7.912 -9.542 1.00 98.25 161 ALA A CA 1
ATOM 1254 C C . ALA A 1 161 ? 0.181 6.494 -9.870 1.00 98.25 161 ALA A C 1
ATOM 1256 O O . ALA A 1 161 ? 1.120 6.358 -10.657 1.00 98.25 161 ALA A O 1
ATOM 1257 N N . PHE A 1 162 ? -0.463 5.441 -9.352 1.00 98.31 162 PHE A N 1
ATOM 1258 C CA . PHE A 1 162 ? -0.199 4.057 -9.764 1.00 98.31 162 PHE A CA 1
ATOM 1259 C C . PHE A 1 162 ? -0.531 3.837 -11.243 1.00 98.31 162 PHE A C 1
ATOM 1261 O O . PHE A 1 162 ? 0.267 3.236 -11.960 1.00 98.31 162 PHE A O 1
ATOM 1268 N N . LEU A 1 163 ? -1.669 4.350 -11.722 1.00 98.25 163 LEU A N 1
ATOM 1269 C CA . LEU A 1 163 ? -2.080 4.206 -13.120 1.00 98.25 163 LEU A CA 1
ATOM 1270 C C . LEU A 1 163 ? -1.110 4.919 -14.073 1.00 98.25 163 LEU A C 1
ATOM 1272 O O . LEU A 1 163 ? -0.654 4.326 -15.047 1.00 98.25 163 LEU A O 1
ATOM 1276 N N . VAL A 1 164 ? -0.744 6.164 -13.764 1.00 98.44 164 VAL A N 1
ATOM 1277 C CA . VAL A 1 164 ? 0.244 6.940 -14.530 1.00 98.44 164 VAL A CA 1
ATOM 1278 C C . VAL A 1 164 ? 1.609 6.260 -14.500 1.00 98.44 164 VAL A C 1
ATOM 1280 O O . VAL A 1 164 ? 2.269 6.179 -15.531 1.00 98.44 164 VAL A O 1
ATOM 1283 N N . SER A 1 165 ? 2.018 5.721 -13.350 1.00 98.31 165 SER A N 1
ATOM 1284 C CA . SER A 1 165 ? 3.265 4.961 -13.230 1.00 98.31 165 SER A CA 1
ATOM 1285 C C . SER A 1 165 ? 3.250 3.712 -14.111 1.00 98.31 165 SER A C 1
ATOM 1287 O O . SER A 1 165 ? 4.224 3.465 -14.812 1.00 98.31 165 SER A O 1
ATOM 1289 N N . LEU A 1 166 ? 2.142 2.961 -14.144 1.00 98.12 166 LEU A N 1
ATOM 1290 C CA . LEU A 1 166 ? 1.996 1.813 -15.041 1.00 98.12 166 LEU A CA 1
ATOM 1291 C C . LEU A 1 166 ? 2.103 2.243 -16.507 1.00 98.12 166 LEU A C 1
ATOM 1293 O O . LEU A 1 166 ? 2.864 1.644 -17.256 1.00 98.12 166 LEU A O 1
ATOM 1297 N N . ILE A 1 167 ? 1.401 3.307 -16.905 1.00 98.00 167 ILE A N 1
ATOM 1298 C CA . ILE A 1 167 ? 1.484 3.859 -18.266 1.00 98.00 167 ILE A CA 1
ATOM 1299 C C . ILE A 1 167 ? 2.928 4.256 -18.599 1.00 98.00 167 ILE A C 1
ATOM 1301 O O . ILE A 1 167 ? 3.423 3.910 -19.669 1.00 98.00 167 ILE A O 1
ATOM 1305 N N . ALA A 1 168 ? 3.635 4.918 -17.680 1.00 96.50 168 ALA A N 1
ATOM 1306 C CA . ALA A 1 168 ? 5.031 5.296 -17.871 1.00 96.50 168 ALA A CA 1
ATOM 1307 C C . ALA A 1 168 ? 5.933 4.073 -18.110 1.00 96.50 168 ALA A C 1
ATOM 1309 O O . ALA A 1 168 ? 6.791 4.126 -18.986 1.00 96.50 168 ALA A O 1
ATOM 1310 N N . LEU A 1 169 ? 5.706 2.955 -17.409 1.00 96.00 169 LEU A N 1
ATOM 1311 C CA . LEU A 1 169 ? 6.452 1.709 -17.634 1.00 96.00 169 LEU A CA 1
ATOM 1312 C C . LEU A 1 169 ? 6.257 1.135 -19.050 1.00 96.00 169 LEU A C 1
ATOM 1314 O O . LEU A 1 169 ? 7.165 0.474 -19.545 1.00 96.00 169 LEU A O 1
ATOM 1318 N N . TYR A 1 170 ? 5.122 1.403 -19.704 1.00 95.25 170 TYR A N 1
ATOM 1319 C CA . TYR A 1 170 ? 4.849 0.980 -21.085 1.00 95.25 170 TYR A CA 1
ATOM 1320 C C . TYR A 1 170 ? 5.313 1.979 -22.150 1.00 95.25 170 TYR A C 1
ATOM 1322 O O . TYR A 1 170 ? 5.644 1.574 -23.260 1.00 95.25 170 TYR A O 1
ATOM 1330 N N . VAL A 1 171 ? 5.286 3.278 -21.843 1.00 94.94 171 VAL A N 1
ATOM 1331 C CA . VAL A 1 171 ? 5.618 4.342 -22.807 1.00 94.94 171 VAL A CA 1
ATOM 1332 C C . VAL A 1 171 ? 7.121 4.595 -22.879 1.00 94.94 171 VAL A C 1
ATOM 1334 O O . VAL A 1 171 ? 7.640 4.948 -23.937 1.00 94.94 171 VAL A O 1
ATOM 1337 N N . LEU A 1 172 ? 7.827 4.434 -21.760 1.00 91.56 172 LEU A N 1
ATOM 1338 C CA . LEU A 1 172 ? 9.275 4.570 -21.725 1.00 91.56 172 LEU A CA 1
ATOM 1339 C C . LEU A 1 172 ? 9.932 3.476 -22.589 1.00 91.56 172 LEU A C 1
ATOM 1341 O O . LEU A 1 172 ? 9.541 2.310 -22.464 1.00 91.56 172 LEU A O 1
ATOM 1345 N N . PRO A 1 173 ? 10.935 3.812 -23.424 1.00 87.25 173 PRO A N 1
ATOM 1346 C CA . PRO A 1 173 ? 11.632 2.824 -24.243 1.00 87.25 173 PRO A CA 1
ATOM 1347 C C . PRO A 1 173 ? 12.262 1.728 -23.377 1.00 87.25 173 PRO A C 1
ATOM 1349 O O . PRO A 1 173 ? 12.560 1.937 -22.199 1.00 87.25 173 PRO A O 1
ATOM 1352 N N . ASP A 1 174 ? 12.392 0.525 -23.925 1.00 76.56 174 ASP A N 1
ATOM 1353 C CA . ASP A 1 174 ? 13.241 -0.488 -23.299 1.00 76.56 174 ASP A CA 1
ATOM 1354 C C . ASP A 1 174 ? 14.698 -0.081 -23.443 1.00 76.56 174 ASP A C 1
ATOM 1356 O O . ASP A 1 174 ? 15.103 0.338 -24.550 1.00 76.56 174 ASP A O 1
#